Protein AF-A0A8T4Y7A3-F1 (afdb_monomer_lite)

Secondary structure (DSSP, 8-state):
--GGG-----GGGS-HHHHHHHT-SS-HHHHS-HHHIIIIIHHHHHHHHHHHHHHHHHHS-TTHHHHHHHHHHHHHHHHHHHHHHHHHHHHHHHHT--TT----HHHHHHHHHHHHHHHHHHHH--

Sequence (126 aa):
MNEDDLKKIEEKDLPLRYRLILKVPGTDFLENAGGIFWGIIIPVFLIMEIFLTLYFLAAFNFPVNVILIISIPVVTLMLFIKISIKRAINWWNANFGSPGFEWNIEKTLEEYAKMLRNVKKETENN

Foldseek 3Di:
DDLVVLAQDDLVNDDPVLVVLLPDDDCPVVLPCVCCNVPPVVVVVVVVLVVVLVVLVVVDDPPVSVVVNVVVVVVVVSSVSNSVVVNVSVVSCVQRVDPPPDPPVVVVVVVVVVVVVVVVVVVVVD

Radius of gyration: 24.14 Å; chains: 1; bounding box: 57×47×59 Å

Structure (mmCIF, N/CA/C/O backbone):
data_AF-A0A8T4Y7A3-F1
#
_entry.id   AF-A0A8T4Y7A3-F1
#
loop_
_atom_site.group_PDB
_atom_site.id
_atom_site.type_symbol
_atom_site.label_atom_id
_atom_site.label_alt_id
_atom_site.label_comp_id
_atom_site.label_asym_id
_atom_site.label_entity_id
_atom_site.label_seq_id
_atom_site.pdbx_PDB_ins_code
_atom_site.Cartn_x
_atom_site.Cartn_y
_atom_site.Cartn_z
_atom_site.occupancy
_atom_site.B_iso_or_equiv
_atom_site.auth_seq_id
_atom_site.auth_comp_id
_atom_site.auth_asym_id
_atom_site.auth_atom_id
_atom_site.pdbx_PDB_model_num
ATOM 1 N N . MET A 1 1 ? -30.773 -6.524 12.868 1.00 45.97 1 MET A N 1
ATOM 2 C CA . MET A 1 1 ? -29.340 -6.824 12.671 1.00 45.97 1 MET A CA 1
ATOM 3 C C . MET A 1 1 ? -28.985 -7.786 13.787 1.00 45.97 1 MET A C 1
ATOM 5 O O . MET A 1 1 ? -29.302 -7.448 14.920 1.00 45.97 1 MET A O 1
ATOM 9 N N . ASN A 1 2 ? -28.536 -9.006 13.483 1.00 42.16 2 ASN A N 1
ATOM 10 C CA . ASN A 1 2 ? -28.315 -10.016 14.525 1.00 42.16 2 ASN A CA 1
ATOM 11 C C . ASN A 1 2 ? -27.040 -9.663 15.301 1.00 42.16 2 ASN A C 1
ATOM 13 O O . ASN A 1 2 ? -26.048 -9.264 14.699 1.00 42.16 2 ASN A O 1
ATOM 17 N N . GLU A 1 3 ? -27.050 -9.821 16.625 1.00 53.03 3 GLU A N 1
ATOM 18 C CA . GLU A 1 3 ? -25.889 -9.548 17.495 1.00 53.03 3 GLU A CA 1
ATOM 19 C C . GLU A 1 3 ? -24.655 -10.399 17.130 1.00 53.03 3 GLU A C 1
ATOM 21 O O . GLU A 1 3 ? -23.522 -10.016 17.410 1.00 53.03 3 GLU A O 1
ATOM 26 N N . ASP A 1 4 ? -24.858 -11.509 16.415 1.00 54.06 4 ASP A N 1
ATOM 27 C CA . ASP A 1 4 ? -23.792 -12.359 15.879 1.00 54.06 4 ASP A CA 1
ATOM 28 C C . ASP A 1 4 ? -22.955 -11.713 14.753 1.00 54.06 4 ASP A C 1
ATOM 30 O O . ASP A 1 4 ? -21.855 -12.202 14.475 1.00 54.06 4 ASP A O 1
ATOM 34 N N . ASP A 1 5 ? -23.427 -10.620 14.138 1.00 54.69 5 ASP A N 1
ATOM 35 C CA . ASP A 1 5 ? -22.761 -9.944 13.010 1.00 54.69 5 ASP A CA 1
ATOM 36 C C . ASP A 1 5 ? -21.638 -8.975 13.446 1.00 54.69 5 ASP A C 1
ATOM 38 O O . ASP A 1 5 ? -20.860 -8.504 12.614 1.00 54.69 5 ASP A O 1
ATOM 42 N N . LEU A 1 6 ? -21.509 -8.681 14.746 1.00 62.53 6 LEU A N 1
ATOM 43 C CA . LEU A 1 6 ? -20.532 -7.724 15.296 1.00 62.53 6 LEU A CA 1
ATOM 44 C C . LEU A 1 6 ? -19.316 -8.414 15.930 1.00 62.53 6 LEU A C 1
ATOM 46 O O . LEU A 1 6 ? -18.789 -7.984 16.954 1.00 62.53 6 LEU A O 1
ATOM 50 N N . LYS A 1 7 ? -18.848 -9.511 15.332 1.00 67.31 7 LYS A N 1
ATOM 51 C CA . LYS A 1 7 ? -17.642 -10.201 15.806 1.00 67.31 7 LYS A CA 1
ATOM 52 C C . LYS A 1 7 ? -16.373 -9.512 15.303 1.00 67.31 7 LYS A C 1
ATOM 54 O O . LYS A 1 7 ? -16.314 -8.941 14.210 1.00 67.31 7 LYS A O 1
ATOM 59 N N . LYS A 1 8 ? -15.332 -9.578 16.134 1.00 69.31 8 LYS A N 1
ATOM 60 C CA . LYS A 1 8 ? -13.977 -9.137 15.797 1.00 69.31 8 LYS A CA 1
ATOM 61 C C . LYS A 1 8 ? -13.503 -9.887 14.549 1.00 69.31 8 LYS A C 1
ATOM 63 O O . LYS A 1 8 ? -13.588 -11.109 14.500 1.00 69.31 8 LYS A O 1
ATOM 68 N N . ILE A 1 9 ? -12.988 -9.163 13.561 1.00 76.44 9 ILE A N 1
ATOM 69 C CA . ILE A 1 9 ? -12.423 -9.762 12.353 1.00 76.44 9 ILE A CA 1
ATOM 70 C C . ILE A 1 9 ? -11.019 -10.249 12.693 1.00 76.44 9 ILE A C 1
ATOM 72 O O . ILE A 1 9 ? -10.111 -9.447 12.950 1.00 76.44 9 ILE A O 1
ATOM 76 N N . GLU A 1 10 ? -10.838 -11.566 12.688 1.00 74.31 10 GLU A N 1
ATOM 77 C CA . GLU A 1 10 ? -9.521 -12.183 12.754 1.00 74.31 10 GLU A CA 1
ATOM 78 C C . GLU A 1 10 ? -8.971 -12.449 11.347 1.00 74.31 10 GLU A C 1
ATOM 80 O O . GLU A 1 10 ? -9.700 -12.734 10.396 1.00 74.31 10 GLU A O 1
ATOM 85 N N . GLU A 1 11 ? -7.645 -12.408 11.198 1.00 68.56 11 GLU A N 1
ATOM 86 C CA . GLU A 1 11 ? -6.983 -12.667 9.912 1.00 68.56 11 GLU A CA 1
ATOM 87 C C . GLU A 1 11 ? -7.338 -14.058 9.348 1.00 68.56 11 GLU A C 1
ATOM 89 O O . GLU A 1 11 ? -7.442 -14.246 8.134 1.00 68.56 11 GLU A O 1
ATOM 94 N N . LYS A 1 12 ? -7.608 -15.018 10.244 1.00 71.69 12 LYS A N 1
ATOM 95 C CA . LYS A 1 12 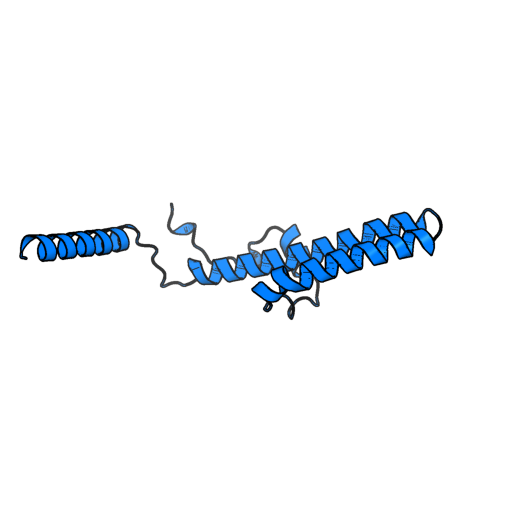? -8.032 -16.394 9.948 1.00 71.69 12 LYS A CA 1
ATOM 96 C C . LYS A 1 12 ? -9.466 -16.523 9.417 1.00 71.69 12 LYS A C 1
ATOM 98 O O . LYS A 1 12 ? -9.823 -17.620 8.990 1.00 71.69 12 LYS A O 1
ATOM 103 N N . ASP A 1 13 ? -10.241 -15.445 9.403 1.00 76.25 13 ASP A N 1
ATOM 104 C CA . ASP A 1 13 ? -11.612 -15.421 8.874 1.00 76.25 13 ASP A CA 1
ATOM 105 C C . ASP A 1 13 ? -11.673 -14.730 7.501 1.00 76.25 13 ASP A C 1
ATOM 107 O O . ASP A 1 13 ? -12.658 -14.831 6.772 1.00 76.25 13 ASP A O 1
ATOM 111 N N . LEU A 1 14 ? -10.577 -14.087 7.080 1.00 77.75 14 LEU A N 1
ATOM 112 C CA . LEU A 1 14 ? -10.500 -13.418 5.784 1.00 77.75 14 LEU A CA 1
ATOM 113 C C . LEU A 1 14 ? -10.406 -14.419 4.624 1.00 77.75 14 LEU A C 1
ATOM 115 O O . LEU A 1 14 ? -9.710 -15.434 4.748 1.00 77.75 14 LEU A O 1
ATOM 119 N N . PRO A 1 15 ? -11.001 -14.111 3.457 1.00 82.88 15 PRO A N 1
ATOM 120 C CA . PRO A 1 15 ? -10.792 -14.876 2.232 1.00 82.88 15 PRO A CA 1
ATOM 121 C C . PRO A 1 15 ? -9.304 -15.013 1.870 1.00 82.88 15 PRO A C 1
ATOM 123 O O . PRO A 1 15 ? -8.515 -14.084 2.061 1.00 82.88 15 PRO A O 1
ATOM 126 N N . LEU A 1 16 ? -8.924 -16.152 1.276 1.00 80.94 16 LEU A N 1
ATOM 127 C CA . LEU A 1 16 ? -7.526 -16.517 0.973 1.00 80.94 16 LEU A CA 1
ATOM 128 C C . LEU A 1 16 ? -6.736 -15.423 0.238 1.00 80.94 16 LEU A C 1
ATOM 130 O O . LEU A 1 16 ? -5.563 -15.204 0.529 1.00 80.94 16 LEU A O 1
ATOM 134 N N . ARG A 1 17 ? -7.385 -14.706 -0.687 1.00 77.00 17 ARG A N 1
ATOM 135 C CA . ARG A 1 17 ? -6.760 -13.623 -1.463 1.00 77.00 17 ARG A CA 1
ATOM 136 C C . ARG A 1 17 ? -6.288 -12.477 -0.567 1.00 77.00 17 ARG A C 1
ATOM 138 O O . ARG A 1 17 ? -5.185 -11.976 -0.749 1.00 77.00 17 ARG A O 1
ATOM 145 N N . TYR A 1 18 ? -7.088 -12.105 0.430 1.00 75.19 18 TYR A N 1
ATOM 146 C CA . TYR A 1 18 ? -6.752 -11.0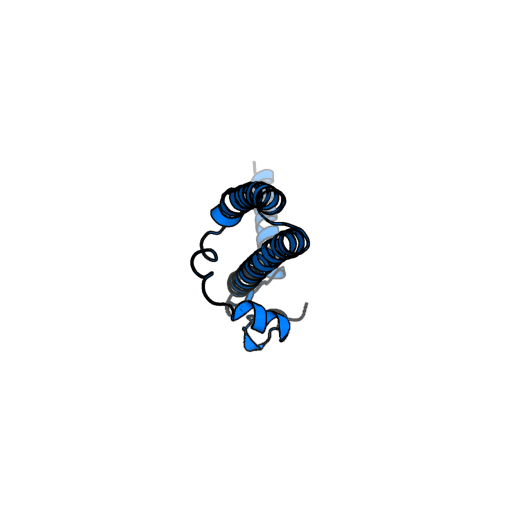30 1.360 1.00 75.19 18 TYR A CA 1
ATOM 147 C C . TYR A 1 18 ? -5.649 -11.442 2.332 1.00 75.19 18 TYR A C 1
ATOM 149 O O . TYR A 1 18 ? -4.743 -10.650 2.571 1.00 75.19 18 TYR A O 1
ATOM 157 N N . ARG A 1 19 ? -5.642 -12.696 2.808 1.00 80.19 19 ARG A N 1
ATOM 158 C CA . ARG A 1 19 ? -4.519 -13.212 3.617 1.00 80.19 19 ARG A CA 1
ATOM 159 C C . ARG A 1 19 ? -3.199 -13.175 2.860 1.00 80.19 19 ARG A C 1
ATOM 161 O O . ARG A 1 19 ? -2.172 -12.832 3.433 1.00 80.19 19 ARG A O 1
ATOM 168 N N . LEU A 1 20 ? -3.221 -13.503 1.567 1.00 80.62 20 LEU A N 1
ATOM 169 C CA . LEU A 1 20 ? -2.015 -13.470 0.742 1.00 80.62 20 LEU A CA 1
ATOM 170 C C . LEU A 1 20 ? -1.447 -12.047 0.636 1.00 80.62 20 LEU A C 1
ATOM 172 O O . LEU A 1 20 ? -0.247 -11.848 0.796 1.00 80.62 20 LEU A O 1
ATOM 176 N N . ILE A 1 21 ? -2.325 -11.061 0.430 1.00 79.06 21 ILE A N 1
ATOM 177 C CA . ILE A 1 21 ? -1.957 -9.641 0.353 1.00 79.06 21 ILE A CA 1
ATOM 178 C C . ILE A 1 21 ? -1.429 -9.138 1.707 1.00 79.06 21 ILE A C 1
ATOM 180 O O . ILE A 1 21 ? -0.452 -8.390 1.759 1.00 79.06 21 ILE A O 1
ATOM 184 N N . LEU A 1 22 ? -2.027 -9.580 2.816 1.00 78.44 22 LEU A N 1
ATOM 185 C CA . LEU A 1 22 ? -1.617 -9.201 4.171 1.00 78.44 22 LEU A CA 1
ATOM 186 C C . LEU A 1 22 ? -0.241 -9.742 4.577 1.00 78.44 22 LEU A C 1
ATOM 188 O O . LEU A 1 22 ? 0.445 -9.105 5.378 1.00 78.44 22 LEU A O 1
ATOM 192 N N . LYS A 1 23 ? 0.201 -10.851 3.975 1.00 79.69 23 LYS A N 1
ATOM 193 C CA . LYS A 1 23 ? 1.473 -11.516 4.295 1.00 79.69 23 LYS A CA 1
ATOM 194 C C . LYS A 1 23 ? 2.717 -10.832 3.707 1.00 79.69 23 LYS A C 1
ATOM 196 O O . LYS A 1 23 ? 3.834 -11.192 4.069 1.00 79.69 23 LYS A O 1
ATOM 201 N N . VAL A 1 24 ? 2.555 -9.861 2.808 1.00 75.50 24 VAL A N 1
ATOM 202 C CA . VAL A 1 24 ? 3.680 -9.134 2.190 1.00 75.50 24 VAL A CA 1
ATOM 203 C C . VAL A 1 24 ? 4.422 -8.319 3.262 1.00 75.50 24 VAL A C 1
ATOM 205 O O . VAL A 1 24 ? 3.788 -7.485 3.891 1.00 75.50 24 VAL A O 1
ATOM 208 N N . PRO A 1 25 ? 5.726 -8.497 3.522 1.00 72.69 25 PRO A N 1
ATOM 209 C CA . PRO A 1 25 ? 6.430 -7.740 4.566 1.00 72.69 25 PRO A CA 1
ATOM 210 C C . PRO A 1 25 ? 6.666 -6.264 4.180 1.00 72.69 25 PRO A C 1
ATOM 212 O O . PRO A 1 25 ? 6.687 -5.926 3.000 1.00 72.69 25 PRO A O 1
ATOM 215 N N . GLY A 1 26 ? 6.879 -5.385 5.172 1.00 69.69 26 GLY A N 1
ATOM 216 C CA . GLY A 1 26 ? 7.474 -4.056 4.944 1.00 69.69 26 GLY A CA 1
ATOM 217 C C . GLY A 1 26 ? 6.531 -2.849 4.845 1.00 69.69 26 GLY A C 1
ATOM 218 O O . GLY A 1 26 ? 6.954 -1.815 4.344 1.00 69.69 26 GLY A O 1
ATOM 219 N N . THR A 1 27 ? 5.282 -2.926 5.320 1.00 71.50 27 THR A N 1
ATOM 220 C CA . THR A 1 27 ? 4.349 -1.769 5.315 1.00 71.50 27 THR A CA 1
ATOM 221 C C . THR A 1 27 ? 3.984 -1.244 6.698 1.00 71.50 27 THR A C 1
ATOM 223 O O . THR A 1 27 ? 3.202 -0.301 6.796 1.00 71.50 27 THR A O 1
ATOM 226 N N . ASP A 1 28 ? 4.549 -1.810 7.764 1.00 72.31 28 ASP A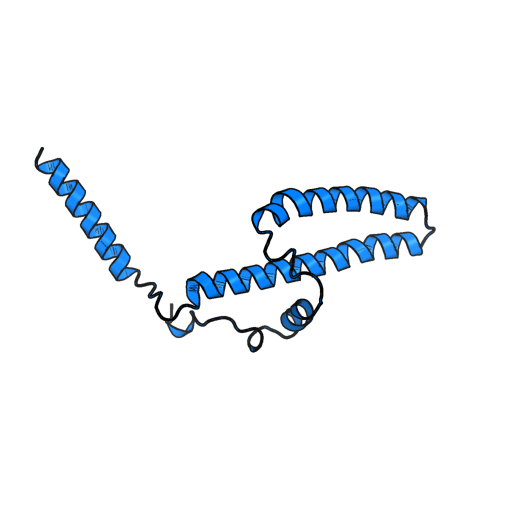 N 1
ATOM 227 C CA . ASP A 1 28 ? 4.096 -1.544 9.136 1.00 72.31 28 ASP A CA 1
ATOM 228 C C . ASP A 1 28 ? 4.262 -0.061 9.537 1.00 72.31 28 ASP A C 1
ATOM 230 O O . ASP A 1 28 ? 3.466 0.480 10.300 1.00 72.31 28 ASP A O 1
ATOM 234 N N . PHE A 1 29 ? 5.229 0.651 8.941 1.00 71.88 29 PHE A N 1
ATOM 235 C CA . PHE A 1 29 ? 5.430 2.091 9.155 1.00 71.88 29 PHE A CA 1
ATOM 236 C C . PHE A 1 29 ? 4.376 2.980 8.465 1.00 71.88 29 PHE A C 1
ATOM 238 O O . PHE A 1 29 ? 4.065 4.063 8.961 1.00 71.88 29 PHE A O 1
ATOM 245 N N . LEU A 1 30 ? 3.799 2.535 7.343 1.00 71.94 30 LEU A N 1
ATOM 246 C CA . LEU A 1 30 ? 2.763 3.274 6.601 1.00 71.94 30 LEU A CA 1
ATOM 247 C C . LEU A 1 30 ? 1.372 3.080 7.210 1.00 71.94 30 LEU A C 1
ATOM 249 O O . LEU A 1 30 ? 0.485 3.920 7.048 1.00 71.94 30 LEU A O 1
ATOM 253 N N . GLU A 1 31 ? 1.184 1.981 7.935 1.00 69.56 31 GLU A N 1
ATOM 254 C CA . GLU A 1 31 ? -0.091 1.615 8.549 1.00 69.56 31 GLU A CA 1
ATOM 255 C C . GLU A 1 31 ? -0.518 2.639 9.608 1.00 69.56 31 GLU A C 1
ATOM 257 O O . GLU A 1 31 ? -1.667 3.097 9.590 1.00 69.56 31 GLU A O 1
ATOM 262 N N . ASN A 1 32 ? 0.433 3.088 10.434 1.00 70.62 32 ASN A N 1
ATOM 263 C CA . ASN A 1 32 ? 0.214 4.068 11.503 1.00 70.62 32 ASN A CA 1
ATOM 264 C C . ASN A 1 32 ? 0.116 5.520 11.007 1.00 70.62 32 ASN A C 1
ATOM 266 O O . ASN A 1 32 ? -0.386 6.386 11.720 1.00 70.62 32 ASN A O 1
ATOM 270 N N . ALA A 1 33 ? 0.533 5.807 9.772 1.00 72.44 33 ALA A N 1
ATOM 271 C CA . ALA A 1 33 ? 0.603 7.163 9.228 1.00 72.44 33 ALA A CA 1
ATOM 272 C C . ALA A 1 33 ? -0.749 7.682 8.687 1.00 72.44 33 ALA A C 1
ATOM 274 O O . ALA A 1 33 ? -0.777 8.390 7.689 1.00 72.44 33 ALA A O 1
ATOM 275 N N . GLY A 1 34 ? -1.869 7.331 9.333 1.00 74.06 34 GLY A N 1
ATOM 276 C CA . GLY A 1 34 ? -3.260 7.754 9.077 1.00 74.06 34 GLY A CA 1
ATOM 277 C C . GLY A 1 34 ? -3.494 8.781 7.961 1.00 74.06 34 GLY A C 1
ATOM 278 O O . GLY A 1 34 ? -3.710 8.414 6.801 1.00 74.06 34 GLY A O 1
ATOM 279 N N . GLY A 1 35 ? -3.491 10.061 8.344 1.00 79.62 35 GLY A N 1
ATOM 280 C CA . GLY A 1 35 ? -3.735 11.199 7.453 1.00 79.62 35 GLY A CA 1
ATOM 281 C C . GLY A 1 35 ? -2.529 11.612 6.606 1.00 79.62 35 GLY A C 1
ATOM 282 O O . GLY A 1 35 ? -2.710 12.054 5.479 1.00 79.62 35 GLY A O 1
ATOM 283 N N . ILE A 1 36 ? -1.303 11.401 7.094 1.00 83.88 36 ILE A N 1
ATOM 284 C CA . ILE A 1 36 ? -0.066 11.692 6.345 1.00 83.88 36 ILE A CA 1
ATOM 285 C C . ILE A 1 36 ? 0.022 10.805 5.097 1.00 83.88 36 ILE A C 1
ATOM 287 O O . ILE A 1 36 ? 0.423 11.256 4.026 1.00 83.88 36 ILE A O 1
ATOM 291 N N . PHE A 1 37 ? -0.419 9.554 5.215 1.00 84.06 37 PHE A N 1
ATOM 292 C CA . PHE A 1 37 ? -0.450 8.587 4.132 1.00 84.06 37 PHE A CA 1
ATOM 293 C C . PHE A 1 37 ? -1.309 9.075 2.961 1.00 84.06 37 PHE A C 1
ATOM 295 O O . PHE A 1 37 ? -0.823 9.161 1.837 1.00 84.06 37 PHE A O 1
ATOM 302 N N . TRP A 1 38 ? -2.555 9.473 3.228 1.00 83.12 38 TRP A N 1
ATOM 303 C CA . TRP A 1 38 ? -3.466 9.940 2.178 1.00 83.12 38 TRP A CA 1
ATOM 304 C C . TRP A 1 38 ? -3.185 11.372 1.722 1.00 83.12 38 TRP A C 1
ATOM 306 O O . TRP A 1 38 ? -3.318 11.665 0.540 1.00 83.12 38 TRP A O 1
ATOM 316 N N . GLY A 1 39 ? -2.797 12.257 2.640 1.00 86.50 39 GLY A N 1
ATOM 317 C CA . GLY A 1 39 ? -2.625 13.680 2.350 1.00 86.50 39 GLY A CA 1
ATOM 318 C C . GLY A 1 39 ? -1.274 14.049 1.742 1.00 86.50 39 GLY A C 1
ATOM 319 O O . GLY A 1 39 ? -1.181 15.064 1.061 1.00 86.50 39 GLY A O 1
ATOM 320 N N . ILE A 1 40 ? -0.229 13.254 1.985 1.00 87.56 40 ILE A N 1
ATOM 321 C CA . ILE A 1 40 ? 1.143 13.587 1.572 1.00 87.56 40 ILE A CA 1
ATOM 322 C C . ILE A 1 40 ? 1.756 12.444 0.772 1.00 87.56 40 ILE A C 1
ATOM 324 O O . ILE A 1 40 ? 2.177 12.653 -0.363 1.00 87.56 40 ILE A O 1
ATOM 328 N N . ILE A 1 41 ? 1.785 11.232 1.334 1.00 86.12 41 ILE A N 1
ATOM 329 C CA . ILE A 1 41 ? 2.517 10.111 0.727 1.00 86.12 41 ILE A CA 1
ATOM 330 C C . ILE A 1 41 ? 1.920 9.748 -0.633 1.00 86.12 41 ILE A C 1
ATOM 332 O O . ILE A 1 41 ? 2.663 9.665 -1.604 1.00 86.12 41 ILE A O 1
ATOM 336 N N . ILE A 1 42 ? 0.598 9.587 -0.731 1.00 86.38 42 ILE A N 1
ATOM 337 C CA . ILE A 1 42 ? -0.055 9.219 -1.996 1.00 86.38 42 ILE A CA 1
ATOM 338 C C . ILE A 1 42 ? 0.126 10.289 -3.084 1.00 86.38 42 ILE A C 1
ATOM 340 O O . ILE A 1 42 ? 0.587 9.926 -4.166 1.00 86.38 42 ILE A O 1
ATOM 344 N N . PRO A 1 43 ? -0.168 11.586 -2.849 1.00 89.56 43 PRO A N 1
ATOM 345 C CA . PRO A 1 43 ? 0.055 12.617 -3.861 1.00 89.56 43 PRO A CA 1
ATOM 346 C C . PRO A 1 43 ? 1.508 12.694 -4.333 1.00 89.56 43 PRO A C 1
ATOM 348 O O . PRO A 1 43 ? 1.759 12.747 -5.535 1.00 89.56 43 PRO A O 1
ATOM 351 N N . VAL A 1 44 ? 2.472 12.648 -3.406 1.00 91.25 44 VAL A N 1
ATOM 352 C CA . VAL A 1 44 ? 3.903 12.654 -3.751 1.00 91.25 44 VAL A CA 1
ATOM 353 C C . VAL A 1 44 ? 4.258 11.427 -4.585 1.00 91.25 44 VAL A C 1
ATOM 355 O O . VAL A 1 44 ? 4.955 11.551 -5.591 1.00 91.25 44 VAL A O 1
ATOM 358 N N . PHE A 1 45 ? 3.757 10.252 -4.205 1.00 88.62 45 PHE A N 1
ATOM 359 C CA . PHE A 1 45 ? 4.020 9.016 -4.929 1.00 88.62 45 PHE A CA 1
ATOM 360 C C . PHE A 1 45 ? 3.457 9.054 -6.355 1.00 88.62 45 PHE A C 1
ATOM 362 O O . PHE A 1 45 ? 4.169 8.693 -7.285 1.00 88.62 45 PHE A O 1
ATOM 369 N N . LEU A 1 46 ? 2.238 9.569 -6.548 1.00 88.38 46 LEU A N 1
ATOM 370 C CA . LEU A 1 46 ? 1.636 9.737 -7.878 1.00 88.38 46 LEU A CA 1
ATOM 371 C C . LEU A 1 46 ? 2.456 10.677 -8.768 1.00 88.38 46 LEU A C 1
ATOM 373 O O . LEU A 1 46 ? 2.674 10.392 -9.943 1.00 88.38 46 LEU A O 1
ATOM 377 N N . ILE A 1 47 ? 2.949 11.788 -8.213 1.00 92.62 47 ILE A N 1
ATOM 378 C CA . ILE A 1 47 ? 3.813 12.713 -8.956 1.00 92.62 47 ILE A CA 1
ATOM 379 C C . ILE A 1 47 ? 5.112 12.004 -9.362 1.00 92.62 47 ILE A C 1
ATOM 381 O O . ILE A 1 47 ? 5.519 12.068 -10.523 1.00 92.62 47 ILE A O 1
ATOM 385 N N . MET A 1 48 ? 5.746 11.295 -8.427 1.00 91.69 48 MET A N 1
ATOM 386 C CA . MET A 1 48 ? 6.964 10.525 -8.695 1.00 91.69 48 MET A CA 1
ATOM 387 C C . MET A 1 48 ? 6.739 9.437 -9.747 1.00 91.69 48 MET A C 1
ATOM 389 O O . MET A 1 48 ? 7.590 9.241 -10.610 1.00 91.69 48 MET A O 1
ATOM 393 N N . GLU A 1 49 ? 5.590 8.767 -9.717 1.00 89.12 49 GLU A N 1
ATOM 394 C CA . GLU A 1 49 ? 5.212 7.742 -10.688 1.00 89.12 49 GLU A CA 1
ATOM 395 C C . GLU A 1 49 ? 5.104 8.307 -12.111 1.00 89.12 49 GLU A C 1
ATOM 397 O O . GLU A 1 49 ? 5.566 7.667 -13.058 1.00 89.12 49 GLU A O 1
ATOM 402 N N . ILE A 1 50 ? 4.593 9.533 -12.275 1.00 90.44 50 ILE A N 1
ATOM 403 C CA . ILE A 1 50 ? 4.564 10.219 -13.577 1.00 90.44 50 ILE A CA 1
ATOM 404 C C . ILE A 1 50 ? 5.987 10.433 -14.102 1.00 90.44 50 ILE A C 1
ATOM 406 O O . ILE A 1 50 ? 6.291 10.067 -15.241 1.00 90.44 50 ILE A O 1
ATOM 410 N N . PHE A 1 51 ? 6.882 10.986 -13.279 1.00 93.19 51 PHE A N 1
ATOM 411 C CA . PHE A 1 51 ? 8.277 11.201 -13.679 1.00 93.19 51 PHE A CA 1
ATOM 412 C C . PHE A 1 51 ? 8.989 9.890 -14.003 1.00 93.19 51 PHE A C 1
ATOM 414 O O . PHE A 1 51 ? 9.732 9.804 -14.982 1.00 93.19 51 PHE A O 1
ATOM 421 N N . LEU A 1 52 ? 8.733 8.856 -13.210 1.00 91.19 52 LEU A N 1
ATOM 422 C CA . LEU A 1 52 ? 9.326 7.544 -13.396 1.00 91.19 52 LEU A CA 1
ATOM 423 C C . LEU A 1 52 ? 8.815 6.865 -14.680 1.00 91.19 52 LEU A C 1
ATOM 425 O O . LEU A 1 52 ? 9.590 6.247 -15.406 1.00 91.19 52 LEU A O 1
ATOM 429 N N . THR A 1 53 ? 7.537 7.052 -15.010 1.00 90.50 53 THR A N 1
ATOM 430 C CA . THR A 1 53 ? 6.937 6.598 -16.272 1.00 90.50 53 THR A CA 1
ATOM 431 C C . THR A 1 53 ? 7.611 7.260 -17.471 1.00 90.50 53 THR A C 1
ATOM 433 O O . THR A 1 53 ? 8.026 6.568 -18.403 1.00 90.50 53 THR A O 1
ATOM 436 N N . LEU A 1 54 ? 7.779 8.588 -17.434 1.00 91.94 54 LEU A N 1
ATOM 437 C CA . LEU A 1 54 ? 8.490 9.329 -18.482 1.00 91.94 54 LEU A CA 1
ATOM 438 C C . LEU A 1 54 ? 9.940 8.853 -18.619 1.00 91.94 54 LEU A C 1
ATOM 440 O O . LEU A 1 54 ? 10.422 8.656 -19.735 1.00 91.94 54 LEU A O 1
ATOM 444 N N . TYR A 1 55 ? 10.615 8.616 -17.492 1.00 92.44 55 TYR A N 1
ATOM 445 C CA . TYR A 1 55 ? 11.970 8.079 -17.477 1.00 92.44 55 TYR A CA 1
ATOM 446 C C . TYR A 1 55 ? 12.047 6.705 -18.145 1.00 92.44 55 TYR A C 1
ATOM 448 O O . TYR A 1 55 ? 12.883 6.519 -19.025 1.00 92.44 55 TYR A O 1
ATOM 456 N N . PHE A 1 56 ? 11.174 5.752 -17.801 1.00 92.06 56 PHE A N 1
ATOM 457 C CA . PHE A 1 56 ? 11.218 4.428 -18.429 1.00 92.06 56 PHE A CA 1
ATOM 458 C C . PHE A 1 56 ? 10.911 4.461 -19.916 1.00 92.06 56 PHE A C 1
ATOM 460 O O . PHE A 1 56 ? 11.529 3.714 -20.674 1.00 92.06 56 PHE A O 1
ATOM 467 N N . LEU A 1 57 ? 9.996 5.335 -20.335 1.00 90.56 57 LEU A N 1
ATOM 468 C CA . LEU A 1 57 ? 9.682 5.511 -21.746 1.00 90.56 57 LEU A CA 1
ATOM 469 C C . LEU A 1 57 ? 10.898 6.015 -22.541 1.00 90.56 57 LEU A C 1
ATOM 471 O O . LEU A 1 57 ? 11.098 5.585 -23.673 1.00 90.56 57 LEU A O 1
ATOM 475 N N . ALA A 1 58 ? 11.702 6.903 -21.946 1.00 92.44 58 ALA A N 1
ATOM 476 C CA . ALA A 1 58 ? 12.879 7.495 -22.580 1.00 92.44 58 ALA A CA 1
ATOM 477 C C . ALA A 1 58 ? 14.148 6.629 -22.465 1.00 92.44 58 ALA A C 1
ATOM 479 O O . ALA A 1 58 ? 14.972 6.623 -23.375 1.00 92.44 58 ALA A O 1
ATOM 480 N N . ALA A 1 59 ? 14.327 5.922 -21.347 1.00 93.75 59 ALA A N 1
ATOM 481 C CA . ALA A 1 59 ? 15.555 5.194 -21.028 1.00 93.75 59 ALA A CA 1
ATOM 482 C C . ALA A 1 59 ? 15.561 3.740 -21.528 1.00 93.75 59 ALA A C 1
ATOM 484 O O . ALA A 1 59 ? 16.634 3.158 -21.687 1.00 93.75 59 ALA A O 1
ATOM 485 N N . PHE A 1 60 ? 14.390 3.143 -21.773 1.00 93.00 60 PHE A N 1
ATOM 486 C CA . PHE A 1 60 ? 14.272 1.745 -22.183 1.00 93.00 60 PHE A CA 1
ATOM 487 C C . PHE A 1 60 ? 13.520 1.608 -23.504 1.00 93.00 60 PHE A C 1
ATOM 489 O O . PHE A 1 60 ? 12.527 2.283 -23.765 1.00 93.00 60 PHE A O 1
ATOM 496 N N . ASN A 1 61 ? 13.973 0.664 -24.325 1.00 93.00 61 ASN A N 1
ATOM 497 C CA . ASN A 1 61 ? 13.313 0.327 -25.578 1.00 93.00 61 ASN A CA 1
ATOM 498 C C . ASN A 1 61 ? 12.145 -0.638 -25.358 1.00 93.00 61 ASN A C 1
ATOM 500 O O . ASN A 1 61 ? 12.073 -1.370 -24.363 1.00 93.00 61 ASN A O 1
ATOM 504 N N . PHE A 1 62 ? 11.238 -0.664 -26.332 1.00 89.00 62 PHE A N 1
ATOM 505 C CA . PHE A 1 62 ? 10.159 -1.641 -26.373 1.00 89.00 62 PHE A CA 1
ATOM 506 C C . PHE A 1 62 ? 10.721 -3.074 -26.450 1.00 89.00 62 PHE A C 1
ATOM 508 O O . PHE A 1 62 ? 11.670 -3.303 -27.205 1.00 89.00 62 PHE A O 1
ATOM 515 N N . PRO A 1 63 ? 10.155 -4.048 -25.706 1.00 90.00 63 PRO A N 1
ATOM 516 C CA . PRO A 1 63 ? 8.953 -3.966 -24.856 1.00 90.00 63 PRO A CA 1
ATOM 517 C C . PRO A 1 63 ? 9.224 -3.683 -23.370 1.00 90.00 63 PRO A C 1
ATOM 519 O O . PRO A 1 63 ? 8.290 -3.632 -22.569 1.00 90.00 63 PRO A O 1
ATOM 522 N N . VAL A 1 64 ? 10.492 -3.537 -22.979 1.00 90.81 64 VAL A N 1
ATOM 523 C CA . VAL A 1 64 ? 10.903 -3.463 -21.569 1.00 90.81 64 VAL A CA 1
ATOM 524 C C . VAL A 1 64 ? 10.296 -2.245 -20.874 1.00 90.81 64 VAL A C 1
ATOM 526 O O . VAL A 1 64 ? 9.819 -2.364 -19.748 1.00 90.81 64 VAL A O 1
ATOM 529 N N . ASN A 1 65 ? 10.235 -1.099 -21.557 1.00 90.94 65 ASN A N 1
ATOM 530 C CA . ASN A 1 65 ? 9.589 0.104 -21.030 1.00 90.94 65 ASN A CA 1
ATOM 531 C C . ASN A 1 65 ? 8.114 -0.125 -20.654 1.00 90.94 65 ASN A C 1
ATOM 533 O O . ASN A 1 65 ? 7.706 0.252 -19.561 1.00 90.94 65 ASN A O 1
ATOM 537 N N . VAL A 1 66 ? 7.332 -0.799 -21.501 1.00 89.62 66 VAL A N 1
ATOM 538 C CA . VAL A 1 66 ? 5.913 -1.098 -21.248 1.00 89.62 66 VAL A CA 1
ATOM 539 C C . VAL A 1 66 ? 5.756 -2.014 -20.038 1.00 89.62 66 VAL A C 1
ATOM 541 O O . VAL A 1 66 ? 4.911 -1.760 -19.181 1.00 89.62 66 VAL A O 1
ATOM 544 N N . ILE A 1 67 ? 6.592 -3.051 -19.928 1.00 92.31 67 ILE A N 1
ATOM 545 C CA . ILE A 1 67 ? 6.562 -3.969 -18.781 1.00 92.31 67 ILE A CA 1
ATOM 546 C C . ILE A 1 67 ? 6.851 -3.206 -17.482 1.00 92.31 67 ILE A C 1
ATOM 548 O O . ILE A 1 67 ? 6.122 -3.370 -16.504 1.00 92.31 67 ILE A O 1
ATOM 552 N N . LEU A 1 68 ? 7.870 -2.341 -17.476 1.00 88.69 68 LEU A N 1
ATOM 553 C CA . LEU A 1 68 ? 8.235 -1.544 -16.303 1.00 88.69 68 LEU A CA 1
ATOM 554 C C . LEU A 1 68 ? 7.119 -0.569 -15.909 1.00 88.69 68 LEU A C 1
ATOM 556 O O . LEU A 1 68 ? 6.708 -0.565 -14.747 1.00 88.69 68 LEU A O 1
ATOM 560 N N . ILE A 1 69 ? 6.574 0.165 -16.883 1.00 90.81 69 ILE A N 1
ATOM 561 C CA . ILE A 1 69 ? 5.477 1.124 -16.685 1.00 90.81 69 ILE A CA 1
ATOM 562 C C . ILE A 1 69 ? 4.231 0.451 -16.109 1.00 90.81 69 ILE A C 1
ATOM 564 O O . ILE A 1 69 ? 3.540 1.067 -15.311 1.00 90.81 69 ILE A O 1
ATOM 568 N N . ILE A 1 70 ? 3.936 -0.800 -16.469 1.00 90.00 70 ILE A N 1
ATOM 569 C CA . ILE A 1 70 ? 2.781 -1.530 -15.920 1.00 90.00 70 ILE A CA 1
ATOM 570 C C . ILE A 1 70 ? 3.107 -2.146 -14.555 1.00 90.00 70 ILE A C 1
ATOM 572 O O . ILE A 1 70 ? 2.267 -2.160 -13.656 1.00 90.00 70 ILE A O 1
ATOM 576 N N . SER A 1 71 ? 4.316 -2.676 -14.376 1.00 89.12 71 SER A N 1
ATOM 577 C CA . SER A 1 71 ? 4.676 -3.416 -13.160 1.00 89.12 71 SER A CA 1
ATOM 578 C C . SER A 1 71 ? 4.633 -2.552 -11.897 1.00 89.12 71 SER A C 1
ATOM 580 O O . SER A 1 71 ? 4.187 -3.006 -10.844 1.00 89.12 71 SER A O 1
ATOM 582 N N . ILE A 1 72 ? 5.044 -1.293 -12.004 1.00 86.00 72 ILE A N 1
ATOM 583 C CA . ILE A 1 72 ? 5.173 -0.372 -10.873 1.00 86.00 72 ILE A CA 1
ATOM 584 C C . ILE A 1 72 ? 3.825 0.067 -10.292 1.00 86.00 72 ILE A C 1
ATOM 586 O O . ILE A 1 72 ? 3.654 -0.103 -9.079 1.00 86.00 72 ILE A O 1
ATOM 590 N N . PRO A 1 73 ? 2.839 0.534 -11.085 1.00 86.38 73 PRO A N 1
ATOM 591 C CA . PRO A 1 73 ? 1.502 0.816 -10.573 1.00 86.38 73 PRO A CA 1
ATOM 592 C C . PRO A 1 73 ? 0.865 -0.431 -9.971 1.00 86.38 73 PRO A C 1
ATOM 594 O O . PRO A 1 73 ? 0.200 -0.342 -8.944 1.00 86.38 73 PRO A O 1
ATOM 597 N N . VAL A 1 74 ? 1.096 -1.615 -10.551 1.00 89.44 74 VAL A N 1
ATOM 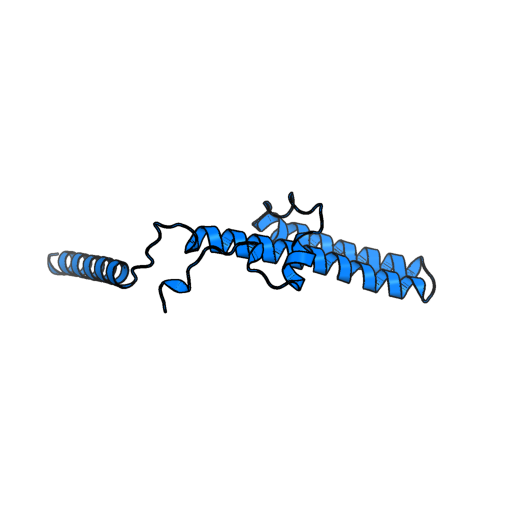598 C CA . VAL A 1 74 ? 0.546 -2.873 -10.023 1.00 89.44 74 VAL A CA 1
ATOM 599 C C . VAL A 1 74 ? 1.104 -3.189 -8.635 1.00 89.44 74 VAL A C 1
ATOM 601 O O . VAL A 1 74 ? 0.332 -3.474 -7.717 1.00 89.44 74 VAL A O 1
ATOM 604 N N . VAL A 1 75 ? 2.425 -3.113 -8.451 1.00 86.06 75 VAL A N 1
ATOM 605 C CA . VAL A 1 75 ? 3.058 -3.337 -7.138 1.00 86.06 75 VAL A CA 1
ATOM 606 C C . VAL A 1 75 ? 2.584 -2.291 -6.128 1.00 86.06 75 VAL A C 1
ATOM 608 O O . VAL A 1 75 ? 2.232 -2.629 -4.997 1.00 86.06 75 VAL A O 1
ATOM 611 N N . THR A 1 76 ? 2.507 -1.032 -6.550 1.00 83.88 76 THR A N 1
ATOM 612 C CA . THR A 1 76 ? 2.045 0.081 -5.711 1.00 83.88 76 THR A CA 1
ATOM 613 C C . THR A 1 76 ? 0.599 -0.122 -5.266 1.00 83.88 76 THR A C 1
ATOM 615 O O . THR A 1 76 ? 0.280 -0.009 -4.080 1.00 83.88 76 THR A O 1
ATOM 618 N N . LEU A 1 77 ? -0.276 -0.509 -6.194 1.00 86.19 77 LEU A N 1
ATOM 619 C CA . LEU A 1 77 ? -1.674 -0.804 -5.916 1.00 86.19 77 LEU A CA 1
ATOM 620 C C . LEU A 1 77 ? -1.810 -1.952 -4.910 1.00 86.19 77 LEU A C 1
ATOM 622 O O . LEU A 1 77 ? -2.615 -1.852 -3.984 1.00 86.19 77 LEU A O 1
ATOM 626 N N . MET A 1 78 ? -1.006 -3.016 -5.033 1.00 86.25 78 MET A N 1
ATOM 627 C CA . MET A 1 78 ? -1.010 -4.106 -4.049 1.00 86.25 78 MET A CA 1
ATOM 628 C C . MET A 1 78 ? -0.657 -3.612 -2.640 1.00 86.25 78 MET A C 1
ATOM 630 O O . MET A 1 78 ? -1.318 -4.007 -1.675 1.00 86.25 78 MET A O 1
ATOM 634 N N . LEU A 1 79 ? 0.333 -2.723 -2.509 1.00 84.19 79 LEU A N 1
ATOM 635 C CA . LEU A 1 79 ? 0.702 -2.126 -1.220 1.00 84.19 79 LEU A CA 1
ATOM 636 C C . LEU A 1 79 ? -0.436 -1.271 -0.646 1.00 84.19 79 LEU A C 1
ATOM 638 O O . LEU A 1 79 ? -0.756 -1.384 0.539 1.00 84.19 79 LEU A O 1
ATOM 642 N N . PHE A 1 80 ? -1.097 -0.461 -1.475 1.00 84.56 80 PHE A N 1
ATOM 643 C CA . PHE A 1 80 ? -2.229 0.364 -1.037 1.00 84.56 80 PHE A CA 1
ATOM 644 C C . PHE A 1 80 ? -3.430 -0.472 -0.605 1.00 84.56 80 PHE A C 1
ATOM 646 O O . PHE A 1 80 ? -4.041 -0.182 0.428 1.00 84.56 80 PHE A O 1
ATOM 653 N N . ILE A 1 81 ? -3.740 -1.538 -1.345 1.00 86.38 81 ILE A N 1
ATOM 654 C CA . ILE A 1 81 ? -4.795 -2.486 -0.978 1.00 86.38 81 ILE A CA 1
ATOM 655 C C . ILE A 1 81 ? -4.472 -3.113 0.381 1.00 86.38 81 ILE A C 1
ATOM 657 O O . ILE A 1 81 ? -5.331 -3.124 1.263 1.00 86.38 81 ILE A O 1
ATOM 661 N N . LYS A 1 82 ? -3.229 -3.562 0.595 1.00 86.75 82 LYS A N 1
ATOM 662 C CA . LYS A 1 82 ? -2.797 -4.129 1.878 1.00 86.75 82 LYS A CA 1
ATOM 663 C C . LYS A 1 82 ? -3.022 -3.163 3.044 1.00 86.75 82 LYS A C 1
ATOM 665 O O . LYS A 1 82 ? -3.641 -3.539 4.042 1.00 86.75 82 LYS A O 1
ATOM 670 N N . ILE A 1 83 ? -2.527 -1.931 2.918 1.00 85.19 83 ILE A N 1
ATOM 671 C CA . ILE A 1 83 ? -2.632 -0.901 3.963 1.00 85.19 83 ILE A CA 1
ATOM 672 C C . ILE A 1 83 ? -4.104 -0.590 4.254 1.00 85.19 83 ILE A C 1
ATOM 674 O O . ILE A 1 83 ? -4.501 -0.491 5.416 1.00 85.19 83 ILE A O 1
ATOM 678 N N . SER A 1 84 ? -4.926 -0.500 3.207 1.00 85.19 84 SER A N 1
ATOM 679 C CA . SER A 1 84 ? -6.362 -0.237 3.329 1.00 85.19 84 SER A CA 1
ATOM 680 C C . SER A 1 84 ? -7.088 -1.360 4.069 1.00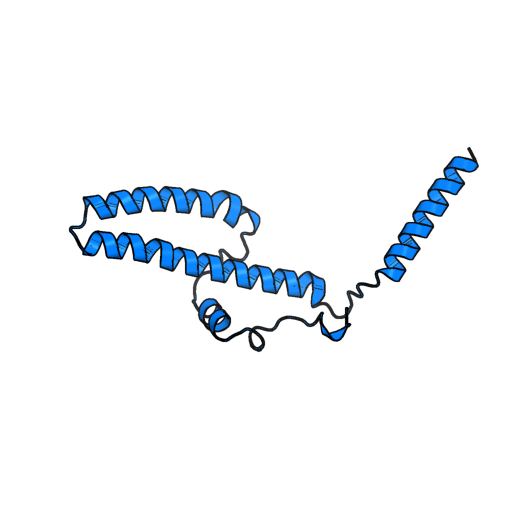 85.19 84 SER A C 1
ATOM 682 O O . SER A 1 84 ? -7.867 -1.079 4.977 1.00 85.19 84 SER A O 1
ATOM 684 N N . ILE A 1 85 ? -6.791 -2.626 3.751 1.00 86.69 85 ILE A N 1
ATOM 685 C CA . ILE A 1 85 ? -7.386 -3.788 4.430 1.00 86.69 85 ILE A CA 1
ATOM 686 C C . ILE A 1 85 ? -6.997 -3.810 5.908 1.00 86.69 85 ILE A C 1
ATOM 688 O O . ILE A 1 85 ? -7.875 -3.922 6.760 1.00 86.69 85 ILE A 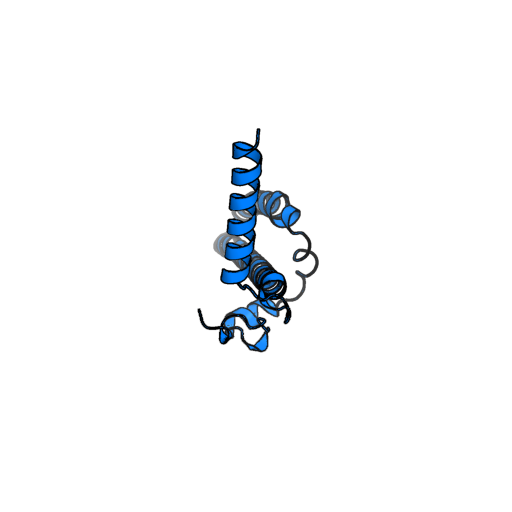O 1
ATOM 692 N N . LYS A 1 86 ? -5.705 -3.666 6.238 1.00 84.44 86 LYS A N 1
ATOM 693 C CA . LYS A 1 86 ? -5.264 -3.643 7.643 1.00 84.44 86 LYS A CA 1
ATOM 694 C C . LYS A 1 86 ? -5.931 -2.519 8.425 1.00 84.44 86 LYS A C 1
ATOM 696 O O . LYS A 1 86 ? -6.391 -2.734 9.543 1.00 84.44 86 LYS A O 1
ATOM 701 N N . ARG A 1 87 ? -6.017 -1.324 7.837 1.00 82.81 87 ARG A N 1
ATOM 702 C CA . ARG A 1 87 ? -6.669 -0.184 8.484 1.00 82.81 87 ARG A CA 1
ATOM 703 C C . ARG A 1 87 ? -8.165 -0.422 8.671 1.00 82.81 87 ARG A C 1
ATOM 705 O O . ARG A 1 87 ? -8.674 -0.109 9.740 1.00 82.81 87 ARG A O 1
ATOM 712 N N . ALA A 1 88 ? -8.842 -1.005 7.684 1.00 84.50 88 ALA A N 1
ATOM 713 C CA . ALA A 1 88 ? -10.252 -1.366 7.795 1.00 84.50 88 ALA A CA 1
ATOM 714 C C . ALA A 1 88 ? -10.489 -2.398 8.907 1.00 84.50 88 ALA A C 1
ATOM 716 O O . ALA A 1 88 ? -11.390 -2.209 9.716 1.00 84.50 88 ALA A O 1
ATOM 717 N N . ILE A 1 89 ? -9.644 -3.431 9.008 1.00 83.94 89 ILE A N 1
ATOM 718 C CA . ILE A 1 89 ? -9.716 -4.435 10.083 1.00 83.94 89 ILE A CA 1
ATOM 719 C C . ILE A 1 89 ? -9.463 -3.789 11.448 1.00 83.94 89 ILE A C 1
ATOM 721 O O . ILE A 1 89 ? -10.216 -4.030 12.386 1.00 83.94 89 ILE A O 1
ATOM 725 N N . ASN A 1 90 ? -8.432 -2.949 11.571 1.00 83.44 90 ASN A N 1
ATOM 726 C CA . ASN A 1 90 ? -8.121 -2.269 12.829 1.00 83.44 90 ASN A CA 1
ATOM 727 C C . ASN A 1 90 ? -9.247 -1.321 13.249 1.00 83.44 90 ASN A C 1
ATOM 729 O O . ASN A 1 90 ? -9.636 -1.314 14.414 1.00 83.44 90 ASN A O 1
ATOM 733 N N . TRP A 1 91 ? -9.801 -0.559 12.305 1.00 82.12 91 TRP A N 1
ATOM 734 C CA . TRP A 1 91 ? -10.953 0.305 12.544 1.00 82.12 91 TRP A CA 1
ATOM 735 C C . TRP A 1 91 ? -12.186 -0.507 12.949 1.00 82.12 91 TRP A C 1
ATOM 737 O O . TRP A 1 91 ? -12.851 -0.164 13.923 1.00 82.12 91 TRP A O 1
ATOM 747 N N . TRP A 1 92 ? -12.466 -1.613 12.260 1.00 81.00 92 TRP A N 1
ATOM 748 C CA . TRP A 1 92 ? -13.586 -2.489 12.592 1.00 81.00 92 TRP A CA 1
ATOM 749 C C . TRP A 1 92 ? -13.439 -3.073 13.996 1.00 81.00 92 TRP A C 1
ATOM 751 O O . TRP A 1 92 ? -14.335 -2.958 14.824 1.00 81.00 92 TRP A O 1
ATOM 761 N N . ASN A 1 93 ? -12.271 -3.633 14.302 1.00 81.69 93 ASN A N 1
ATOM 762 C CA . ASN A 1 93 ? -11.994 -4.246 15.595 1.00 81.69 93 ASN A CA 1
ATOM 763 C C . ASN A 1 93 ? -12.004 -3.230 16.743 1.00 81.69 93 ASN A C 1
ATOM 765 O O . ASN A 1 93 ? -12.377 -3.594 17.855 1.00 81.69 93 ASN A O 1
ATOM 769 N N . ALA A 1 94 ? -11.629 -1.975 16.486 1.00 77.50 94 ALA A N 1
ATOM 770 C CA . ALA A 1 94 ? -11.706 -0.906 17.477 1.00 77.50 94 ALA A CA 1
ATOM 771 C C . ALA A 1 94 ? -13.151 -0.455 17.758 1.00 77.50 94 ALA A C 1
ATOM 773 O O . ALA A 1 94 ? -13.467 -0.162 18.907 1.00 77.50 94 ALA A O 1
ATOM 774 N N . ASN A 1 95 ? -14.020 -0.410 16.741 1.00 75.44 95 ASN A N 1
ATOM 775 C CA . ASN A 1 95 ? -15.397 0.084 16.889 1.00 75.44 95 ASN A CA 1
ATOM 776 C C . ASN A 1 95 ? -16.412 -1.007 17.255 1.00 75.44 95 ASN A C 1
ATOM 778 O O . ASN A 1 95 ? -17.381 -0.725 17.949 1.00 75.44 95 ASN A O 1
ATOM 782 N N . PHE A 1 96 ? -16.197 -2.240 16.798 1.00 70.19 96 PHE A N 1
ATOM 783 C CA . PHE A 1 96 ? -17.154 -3.343 16.939 1.00 70.19 96 PHE A CA 1
ATOM 784 C C . PHE A 1 96 ? -16.573 -4.559 17.671 1.00 70.19 96 PHE A C 1
ATOM 786 O O . PHE A 1 96 ? -17.317 -5.395 18.158 1.00 70.19 96 PHE A O 1
ATOM 793 N N . GLY A 1 97 ? -15.245 -4.674 17.784 1.00 58.31 97 GLY A N 1
ATOM 794 C CA . GLY A 1 97 ? -14.580 -5.836 18.387 1.00 58.31 97 GLY A CA 1
ATOM 795 C C . GLY A 1 97 ? -14.375 -5.765 19.905 1.00 58.31 97 GLY A C 1
ATOM 796 O O . GLY A 1 97 ? -13.704 -6.644 20.452 1.00 58.31 97 GLY A O 1
ATOM 797 N N . SER A 1 98 ? -14.887 -4.733 20.583 1.00 57.50 98 SER A N 1
ATOM 798 C CA . SER A 1 98 ? -14.808 -4.617 22.042 1.00 57.50 98 SER A CA 1
ATOM 799 C C . SER A 1 98 ? -16.026 -5.288 22.687 1.00 57.50 98 SER A C 1
ATOM 801 O O . SER A 1 98 ? -17.147 -4.871 22.399 1.00 57.50 98 SER A O 1
ATOM 803 N N . PRO A 1 99 ? -15.849 -6.263 23.600 1.00 53.00 99 PRO A N 1
ATOM 804 C CA . PRO A 1 99 ? -16.949 -7.002 24.231 1.00 53.00 99 PRO A CA 1
ATOM 805 C C . PRO A 1 99 ? -17.845 -6.152 25.155 1.00 53.00 99 PRO A C 1
ATOM 807 O O . PRO A 1 99 ? -18.735 -6.696 25.795 1.00 53.00 99 PRO A O 1
ATOM 810 N N . GLY A 1 100 ? -17.611 -4.838 25.251 1.00 48.38 100 GLY A N 1
ATOM 811 C CA . GLY A 1 100 ? -18.425 -3.903 26.032 1.00 48.38 100 GLY A CA 1
ATOM 812 C C . GLY A 1 100 ? -19.071 -2.774 25.223 1.00 48.38 100 GLY A C 1
ATOM 813 O O . GLY A 1 100 ? -19.708 -1.913 25.823 1.00 48.38 100 GLY A O 1
ATOM 814 N N . PHE A 1 101 ? -18.903 -2.728 23.894 1.00 50.38 101 PHE A N 1
ATOM 815 C CA . PHE A 1 101 ? -19.610 -1.749 23.061 1.00 50.38 101 PHE A CA 1
ATOM 816 C C . PHE A 1 101 ? -20.958 -2.330 22.625 1.00 50.38 101 PHE A C 1
ATOM 818 O O . PHE A 1 101 ? -21.113 -2.845 21.521 1.00 50.38 101 PHE A O 1
ATOM 825 N N . GLU A 1 102 ? -21.940 -2.272 23.524 1.00 55.38 102 GLU A N 1
ATOM 826 C CA . GLU A 1 102 ? -23.333 -2.524 23.167 1.00 55.38 102 GLU A CA 1
ATOM 827 C C . GLU A 1 102 ? -23.838 -1.328 22.362 1.00 55.38 102 GLU A C 1
ATOM 829 O O . GLU A 1 102 ? -24.064 -0.242 22.903 1.00 55.38 102 GLU A O 1
ATOM 834 N N . TRP A 1 103 ? -24.030 -1.514 21.055 1.00 52.97 103 TRP A N 1
ATOM 835 C CA . TRP A 1 103 ? -24.748 -0.556 20.219 1.00 52.97 103 TRP A CA 1
ATOM 836 C C . TRP A 1 103 ? -26.247 -0.642 20.535 1.00 52.97 103 TRP A C 1
ATOM 838 O O . TRP A 1 103 ? -27.065 -1.052 19.715 1.00 52.97 103 TRP A O 1
ATOM 848 N N . ASN A 1 104 ? -26.608 -0.309 21.775 1.00 64.25 104 ASN A N 1
ATOM 849 C CA . ASN A 1 104 ? -27.985 -0.285 22.231 1.00 64.25 104 ASN A CA 1
ATOM 850 C C . ASN A 1 104 ? -28.619 1.024 21.749 1.00 64.25 104 ASN A C 1
ATOM 852 O O . ASN A 1 104 ? -28.739 2.002 22.489 1.00 64.25 104 ASN A O 1
ATOM 856 N N . ILE A 1 105 ? -28.969 1.033 20.458 1.00 64.81 105 ILE A N 1
ATOM 857 C CA . ILE A 1 105 ? -29.620 2.153 19.767 1.00 64.81 105 ILE A CA 1
ATOM 858 C C . ILE A 1 105 ? -30.822 2.632 20.572 1.00 64.81 105 ILE A C 1
ATOM 860 O O . ILE A 1 105 ? -31.053 3.830 20.651 1.00 64.81 105 ILE A O 1
ATOM 864 N N . GLU A 1 106 ? -31.562 1.707 21.183 1.00 69.00 106 GLU A N 1
ATOM 865 C CA . GLU A 1 106 ? -32.753 1.992 21.973 1.00 69.00 106 GLU A CA 1
ATOM 866 C C . GLU A 1 106 ? -32.410 2.825 23.213 1.00 69.00 106 GLU A C 1
ATOM 868 O O . GLU A 1 106 ? -33.002 3.884 23.412 1.00 69.00 106 GLU A O 1
ATOM 873 N N . LYS A 1 107 ? -31.363 2.450 23.958 1.00 73.38 107 LYS A N 1
ATOM 874 C CA . LYS A 1 107 ? -30.856 3.235 25.094 1.00 73.38 107 LYS A CA 1
ATOM 875 C C . LYS A 1 107 ? -30.333 4.609 24.665 1.00 73.38 107 LYS A C 1
ATOM 877 O O . LYS A 1 107 ? -30.606 5.605 25.332 1.00 73.38 107 LYS A O 1
ATOM 882 N N . THR A 1 108 ? -29.620 4.693 23.540 1.00 76.00 108 THR A N 1
ATOM 883 C CA . THR A 1 108 ? -29.139 5.980 23.004 1.00 76.00 108 THR A CA 1
ATOM 884 C C . THR A 1 108 ? -30.296 6.870 22.538 1.00 76.00 108 THR A C 1
ATOM 886 O O . THR A 1 108 ? -30.278 8.077 22.782 1.00 76.00 108 THR A O 1
ATOM 889 N N . LEU A 1 109 ? -31.328 6.296 21.911 1.00 78.69 109 LEU A N 1
ATOM 890 C CA . LEU A 1 109 ? -32.535 7.022 21.510 1.00 78.69 109 LEU A CA 1
ATOM 891 C C . LEU A 1 109 ? -33.312 7.513 22.731 1.00 78.69 109 LEU A C 1
ATOM 893 O O . LEU A 1 109 ? -33.838 8.625 22.720 1.00 78.69 109 LEU A O 1
ATOM 897 N N . GLU A 1 110 ? -33.382 6.692 23.776 1.00 81.69 110 GLU A N 1
ATOM 898 C CA . GLU A 1 110 ? -34.084 7.011 25.011 1.00 81.69 110 GLU A CA 1
ATOM 899 C C . GLU A 1 110 ? -33.368 8.131 25.782 1.00 81.69 110 GLU A C 1
ATOM 901 O O . GLU A 1 110 ? -34.012 9.098 26.201 1.00 81.69 110 GLU A O 1
ATOM 906 N N . GLU A 1 111 ? -32.036 8.084 25.883 1.00 80.06 111 GLU A N 1
ATOM 907 C CA . GLU A 1 111 ? -31.224 9.177 26.436 1.00 80.06 111 GLU A CA 1
ATOM 908 C C . GLU A 1 111 ? -31.366 10.469 25.617 1.00 80.06 111 GLU A C 1
ATOM 910 O O . GLU A 1 111 ? -31.554 11.547 26.191 1.00 80.06 111 GLU A O 1
ATOM 915 N N . TYR A 1 112 ? -31.376 10.370 24.286 1.00 82.94 112 TYR A N 1
ATOM 916 C CA . TYR A 1 112 ? -31.563 11.521 23.400 1.00 82.94 112 TYR A CA 1
ATOM 917 C C . TYR A 1 112 ? -32.967 12.136 23.527 1.00 82.94 112 TYR A C 1
ATOM 919 O O . TYR A 1 112 ? -33.118 13.354 23.659 1.00 82.94 112 TYR A O 1
ATOM 927 N N . ALA A 1 113 ? -34.011 11.305 23.575 1.00 84.50 113 ALA A N 1
ATOM 928 C CA . ALA A 1 113 ? -35.388 11.746 23.790 1.00 84.50 113 ALA A CA 1
ATOM 929 C C . ALA A 1 113 ? -35.572 12.396 25.171 1.00 84.50 113 ALA A C 1
ATOM 931 O O . ALA A 1 113 ? -36.329 13.362 25.318 1.00 84.50 113 ALA A O 1
ATOM 932 N N . LYS A 1 114 ? -34.861 11.898 26.187 1.00 89.44 114 LYS A N 1
ATOM 933 C CA . LYS A 1 114 ? -34.855 12.467 27.538 1.00 89.44 114 LYS A CA 1
ATOM 934 C C . LYS A 1 114 ? -34.160 13.830 27.570 1.00 89.44 114 LYS A C 1
ATOM 936 O O . LYS A 1 114 ? -34.706 14.757 28.165 1.00 89.44 114 LYS A O 1
ATOM 941 N N . MET A 1 115 ? -33.033 13.986 26.873 1.00 87.00 115 MET A N 1
ATOM 942 C CA . MET A 1 115 ? -32.377 15.286 26.678 1.00 87.00 115 MET A CA 1
ATOM 943 C C . MET A 1 115 ? -33.303 16.294 25.989 1.00 87.00 115 MET A C 1
ATOM 945 O O . MET A 1 115 ? -33.497 17.393 26.505 1.00 87.00 115 MET A O 1
ATOM 949 N N . LEU A 1 116 ? -33.948 15.908 24.884 1.00 84.06 116 LEU A N 1
ATOM 950 C CA . LEU A 1 116 ? -34.895 16.771 24.166 1.00 84.06 116 LEU A CA 1
ATOM 951 C C . LEU A 1 116 ? -36.081 17.201 25.039 1.00 84.06 116 LEU A C 1
ATOM 953 O O . LEU A 1 116 ? -36.496 18.360 25.004 1.00 84.06 116 LEU A O 1
ATOM 957 N N . ARG A 1 117 ? -36.620 16.287 25.855 1.00 84.56 117 ARG A N 1
ATOM 958 C CA . ARG A 1 117 ? -37.690 16.608 26.813 1.00 84.56 117 ARG A CA 1
ATOM 959 C C . ARG A 1 117 ? -37.231 17.574 27.903 1.00 84.56 117 ARG A C 1
ATOM 961 O O . ARG A 1 117 ? -38.022 18.425 28.301 1.00 84.56 117 ARG A O 1
ATOM 968 N N . ASN A 1 118 ? -35.995 17.452 28.379 1.00 83.50 118 ASN A N 1
ATOM 969 C CA . ASN A 1 118 ? -35.451 18.343 29.404 1.00 83.50 118 ASN A CA 1
ATOM 970 C C . ASN A 1 118 ? -35.238 19.761 28.858 1.00 83.50 118 ASN A C 1
ATOM 972 O O . ASN A 1 118 ? -35.708 20.711 29.475 1.00 83.50 118 ASN A O 1
ATOM 976 N N . VAL A 1 119 ? -34.662 19.892 27.658 1.00 82.50 119 VAL A N 1
ATOM 977 C CA . VAL A 1 119 ? -34.497 21.191 26.978 1.00 82.50 119 VAL A CA 1
ATOM 978 C C . VAL A 1 119 ? -35.851 21.866 26.747 1.00 82.50 119 VAL A C 1
ATOM 980 O O . VAL A 1 119 ? -36.019 23.056 27.011 1.00 82.50 119 VAL A O 1
ATOM 983 N N . LYS A 1 120 ? -36.861 21.102 26.312 1.00 77.69 120 LYS A N 1
ATOM 984 C CA . LYS A 1 120 ? -38.210 21.639 26.102 1.00 77.69 120 LYS A CA 1
ATOM 985 C C . LYS A 1 120 ? -38.846 22.155 27.402 1.00 77.69 120 LYS A C 1
ATOM 987 O O . LYS A 1 120 ? -39.431 23.231 27.397 1.00 77.69 120 LYS A O 1
ATOM 992 N N . LYS A 1 121 ? -38.680 21.436 28.518 1.00 76.56 121 LYS A N 1
ATOM 993 C CA . LYS A 1 121 ? -39.187 21.855 29.839 1.00 76.56 121 LYS A CA 1
ATOM 994 C C . LYS A 1 121 ? -38.480 23.091 30.401 1.00 76.56 121 LYS A C 1
ATOM 996 O O . LYS A 1 121 ? -39.125 23.892 31.064 1.00 76.56 121 LYS A O 1
ATOM 1001 N N . GLU A 1 122 ? -37.182 23.252 30.156 1.00 73.81 122 GLU A N 1
ATOM 1002 C CA . GLU A 1 122 ? -36.439 24.462 30.550 1.00 73.81 122 GLU A CA 1
ATOM 1003 C C . GLU A 1 122 ? -36.832 25.692 29.719 1.00 73.81 122 GLU A C 1
ATOM 1005 O O . GLU A 1 122 ? -36.746 26.818 30.205 1.00 73.81 122 GLU A O 1
ATOM 1010 N N . THR A 1 123 ? -37.303 25.479 28.487 1.00 72.25 123 THR A N 1
ATOM 1011 C CA . THR A 1 123 ? -37.764 26.555 27.597 1.00 72.25 123 THR A CA 1
ATOM 1012 C C . THR A 1 123 ? -39.215 26.971 27.884 1.00 72.25 123 THR A C 1
ATOM 1014 O O . THR A 1 123 ? -39.564 28.116 27.649 1.00 72.25 123 THR A O 1
ATOM 1017 N N . GLU A 1 124 ? -40.063 26.069 28.396 1.00 66.25 124 GLU A N 1
ATOM 1018 C CA . GLU A 1 124 ? -41.464 26.364 28.770 1.00 66.25 124 GLU A CA 1
ATOM 1019 C C . GLU A 1 124 ? -41.618 26.982 30.178 1.00 66.25 124 GLU A C 1
ATOM 1021 O O . GLU A 1 124 ? -42.677 27.518 30.492 1.00 66.25 124 GLU A O 1
ATOM 1026 N N . ASN A 1 125 ? -40.585 26.908 31.027 1.00 57.00 125 ASN A N 1
ATOM 1027 C CA . ASN A 1 125 ? -40.574 27.468 32.389 1.00 57.00 125 ASN A CA 1
ATOM 1028 C C . ASN A 1 125 ? -39.852 28.832 32.506 1.00 57.00 125 ASN A C 1
ATOM 1030 O O . ASN A 1 125 ? -39.717 29.337 33.622 1.00 57.00 125 ASN A O 1
ATOM 1034 N N . ASN A 1 126 ? -39.389 29.406 31.390 1.00 50.91 126 ASN A N 1
ATOM 1035 C CA . ASN A 1 126 ? -38.869 30.778 31.272 1.00 50.91 126 ASN A CA 1
ATOM 1036 C C . ASN A 1 126 ? -39.812 31.620 30.409 1.00 50.91 126 ASN A C 1
ATOM 1038 O O . ASN A 1 126 ? -39.910 32.837 30.678 1.00 50.91 126 ASN A O 1
#

pLDDT: mean 78.74, std 11.96, range [42.16, 93.75]